Protein AF-A0A968K5J1-F1 (afdb_monomer_lite)

Radius of gyration: 13.35 Å; chains: 1; bounding box: 41×26×30 Å

Sequence (106 aa):
DYHVSADLSGQANHLAVTIEADIVKQKQAENNGGFTALKFGKTHKKVYEELTSEHPIDLTRYQVANCYMGRAGLINSGGASGGESDMAQAVRTAVINKRAGGMGLI

Structure (mmCIF, N/CA/C/O backbone):
data_AF-A0A968K5J1-F1
#
_entry.id   AF-A0A968K5J1-F1
#
loop_
_atom_site.group_PDB
_atom_site.id
_atom_site.type_symbol
_atom_site.label_atom_id
_atom_site.label_alt_id
_atom_site.label_comp_id
_atom_site.label_asym_id
_atom_site.label_entity_id
_atom_site.label_seq_id
_atom_site.pdbx_PDB_ins_code
_atom_site.Cartn_x
_atom_site.Cartn_y
_atom_site.Cartn_z
_atom_site.occupancy
_atom_site.B_iso_or_equiv
_atom_site.auth_seq_id
_atom_site.auth_comp_id
_atom_site.auth_asym_id
_atom_site.auth_atom_id
_atom_site.pdbx_PDB_model_num
ATOM 1 N N . ASP A 1 1 ? -1.645 15.800 6.023 1.00 83.12 1 ASP A N 1
ATOM 2 C CA . ASP A 1 1 ? -1.329 15.447 4.628 1.00 83.12 1 ASP A CA 1
ATOM 3 C C . ASP A 1 1 ? -1.773 13.997 4.403 1.00 83.12 1 ASP A C 1
ATOM 5 O O . ASP A 1 1 ? -1.508 13.176 5.272 1.00 83.12 1 ASP A O 1
ATOM 9 N N . TYR A 1 2 ? -2.495 13.706 3.313 1.00 93.56 2 TYR A N 1
ATOM 10 C CA . TYR A 1 2 ? -3.039 12.378 2.975 1.00 93.56 2 TYR A CA 1
ATOM 11 C C . TYR A 1 2 ? -2.476 11.796 1.665 1.00 93.56 2 TYR A C 1
ATOM 13 O O . TYR A 1 2 ? -2.967 10.768 1.196 1.00 93.56 2 TYR A O 1
ATOM 21 N N . HIS A 1 3 ? -1.433 12.397 1.075 1.00 91.81 3 HIS A N 1
ATOM 22 C CA . HIS A 1 3 ? -0.834 11.915 -0.180 1.00 91.81 3 HIS A CA 1
ATOM 23 C C . HIS A 1 3 ? -0.270 10.481 -0.098 1.00 91.81 3 HIS A C 1
ATOM 25 O O . HIS A 1 3 ? -0.103 9.832 -1.127 1.00 91.81 3 HIS A O 1
ATOM 31 N N . VAL A 1 4 ? -0.007 9.972 1.112 1.00 95.19 4 VAL A N 1
ATOM 32 C CA . VAL A 1 4 ? 0.472 8.601 1.391 1.00 95.19 4 VAL A CA 1
ATOM 33 C C . VAL A 1 4 ? -0.516 7.778 2.227 1.00 95.19 4 VAL A C 1
ATOM 35 O O . VAL A 1 4 ? -0.128 6.833 2.912 1.00 95.19 4 VAL A O 1
ATOM 38 N N . SER A 1 5 ? -1.800 8.135 2.198 1.00 97.06 5 SER A N 1
ATOM 39 C CA . SER A 1 5 ? -2.829 7.374 2.911 1.00 97.06 5 SER A CA 1
ATOM 40 C C . SER A 1 5 ? -3.114 6.036 2.235 1.00 97.06 5 SER A C 1
ATOM 42 O O . SER A 1 5 ? -3.184 5.940 1.005 1.00 97.06 5 SER A O 1
ATOM 44 N N . ALA A 1 6 ? -3.259 4.981 3.037 1.00 97.44 6 ALA A N 1
ATOM 45 C CA . ALA A 1 6 ? -3.465 3.621 2.548 1.00 97.44 6 ALA A CA 1
ATOM 46 C C . ALA A 1 6 ? -4.747 3.480 1.709 1.00 97.44 6 ALA A C 1
ATOM 48 O O . ALA A 1 6 ? -4.735 2.779 0.700 1.00 97.44 6 ALA A O 1
ATOM 49 N N . ASP A 1 7 ? -5.828 4.173 2.075 1.00 96.44 7 ASP A N 1
ATOM 50 C CA . ASP A 1 7 ? -7.099 4.139 1.348 1.00 96.44 7 ASP A CA 1
ATOM 51 C C . ASP A 1 7 ? -7.047 4.882 0.001 1.00 96.44 7 ASP A C 1
ATOM 53 O O . ASP A 1 7 ? -7.410 4.300 -1.025 1.00 96.44 7 ASP A O 1
ATOM 57 N N . LEU A 1 8 ? -6.525 6.116 -0.046 1.00 96.94 8 LEU A N 1
ATOM 58 C CA . LEU A 1 8 ? -6.385 6.852 -1.313 1.00 96.94 8 LEU A CA 1
ATOM 59 C C . LEU A 1 8 ? -5.392 6.170 -2.259 1.00 96.94 8 LEU A C 1
ATOM 61 O O . LEU A 1 8 ? -5.672 5.994 -3.446 1.00 96.94 8 LEU A O 1
ATOM 65 N N . SER A 1 9 ? -4.230 5.767 -1.741 1.00 97.12 9 SER A N 1
ATOM 66 C CA . SER A 1 9 ? -3.213 5.089 -2.550 1.00 97.12 9 SER A CA 1
ATOM 67 C C . SER A 1 9 ? -3.652 3.683 -2.968 1.00 97.12 9 SER A C 1
ATOM 69 O O . SER A 1 9 ? -3.366 3.267 -4.088 1.00 97.12 9 SER A O 1
ATOM 71 N N . GLY A 1 10 ? -4.414 2.981 -2.124 1.00 97.12 10 GLY A N 1
ATOM 72 C CA . GLY A 1 10 ? -5.049 1.709 -2.457 1.00 97.12 10 GLY A CA 1
ATOM 73 C C . GLY A 1 10 ? -6.016 1.840 -3.633 1.00 97.12 10 GLY A C 1
ATOM 74 O O . GLY A 1 10 ? -5.959 1.035 -4.558 1.00 97.12 10 GLY A O 1
ATOM 75 N N . GLN A 1 11 ? -6.826 2.898 -3.682 1.00 97.00 11 GLN A N 1
ATOM 76 C CA . GLN A 1 11 ? -7.690 3.152 -4.838 1.00 97.00 11 GLN A CA 1
ATOM 77 C C . GLN A 1 11 ? -6.890 3.338 -6.135 1.00 97.00 11 GLN A C 1
ATOM 79 O O . GLN A 1 11 ? -7.280 2.807 -7.174 1.00 97.00 11 GLN A O 1
ATOM 84 N N . ALA A 1 12 ? -5.764 4.056 -6.086 1.00 97.12 12 ALA A N 1
ATOM 85 C CA . ALA A 1 12 ? -4.875 4.195 -7.239 1.00 97.12 12 ALA A CA 1
ATOM 86 C C . ALA A 1 12 ? -4.266 2.845 -7.660 1.00 97.12 12 ALA A C 1
ATOM 88 O O . ALA A 1 12 ? -4.186 2.551 -8.851 1.00 97.12 12 ALA A O 1
ATOM 89 N N . ASN A 1 13 ? -3.907 1.994 -6.695 1.00 98.31 13 ASN A N 1
ATOM 90 C CA . ASN A 1 13 ? -3.423 0.645 -6.979 1.00 98.31 13 ASN A CA 1
ATOM 91 C C . ASN A 1 13 ? -4.488 -0.201 -7.681 1.00 98.31 13 ASN A C 1
ATOM 93 O O . ASN A 1 13 ? -4.185 -0.855 -8.673 1.00 98.31 13 ASN A O 1
ATOM 97 N N . HIS A 1 14 ? -5.736 -0.153 -7.210 1.00 97.81 14 HIS A N 1
ATOM 98 C CA . HIS A 1 14 ? -6.843 -0.855 -7.855 1.00 97.81 14 HIS A CA 1
ATOM 99 C C . HIS A 1 14 ? -7.010 -0.420 -9.315 1.00 97.81 14 HIS A C 1
ATOM 101 O O . HIS A 1 14 ? -7.125 -1.273 -10.192 1.00 97.81 14 HIS A O 1
ATOM 107 N N . LEU A 1 15 ? -6.949 0.888 -9.590 1.00 97.94 15 LEU A N 1
ATOM 108 C CA . LEU A 1 15 ? -7.010 1.405 -10.959 1.00 97.94 15 LEU A CA 1
ATOM 109 C C . LEU A 1 15 ? -5.874 0.850 -11.832 1.00 97.94 15 LEU A C 1
ATOM 111 O O . LEU A 1 15 ? -6.132 0.437 -12.961 1.00 97.94 15 LEU A O 1
ATOM 115 N N . ALA A 1 16 ? -4.649 0.767 -11.304 1.00 98.19 16 ALA A N 1
ATOM 116 C CA . ALA A 1 16 ? -3.524 0.161 -12.018 1.00 98.19 16 ALA A CA 1
ATOM 117 C C . ALA A 1 16 ? -3.782 -1.319 -12.360 1.00 98.19 16 ALA A C 1
ATOM 119 O O . ALA A 1 16 ? -3.492 -1.756 -13.470 1.00 98.19 16 ALA A O 1
ATOM 120 N N . VAL A 1 17 ? -4.396 -2.083 -11.451 1.00 97.75 17 VAL A N 1
ATOM 121 C CA . VAL A 1 17 ? -4.764 -3.478 -11.742 1.00 97.75 17 VAL A CA 1
ATOM 122 C C . VAL A 1 17 ? -5.853 -3.573 -12.810 1.00 97.75 17 VAL A C 1
ATOM 124 O O . VAL A 1 17 ? -5.799 -4.461 -13.657 1.00 97.75 17 VAL A O 1
ATOM 127 N N . THR A 1 18 ? -6.829 -2.660 -12.820 1.00 97.81 18 THR A N 1
ATOM 128 C CA . THR A 1 18 ? -7.913 -2.682 -13.821 1.00 97.81 18 THR A CA 1
ATOM 129 C C . THR A 1 18 ? -7.454 -2.380 -15.246 1.00 97.81 18 THR A C 1
ATOM 131 O O . THR A 1 18 ? -8.163 -2.726 -16.185 1.00 97.81 18 THR A O 1
ATOM 134 N N . ILE A 1 19 ? -6.277 -1.773 -15.411 1.00 97.50 19 ILE A N 1
ATOM 135 C CA . ILE A 1 19 ? -5.636 -1.555 -16.716 1.00 97.50 19 ILE A CA 1
ATOM 136 C C . ILE A 1 19 ? -4.577 -2.624 -17.030 1.00 97.50 19 ILE A C 1
ATOM 138 O O . ILE A 1 19 ? -3.707 -2.393 -17.862 1.00 97.50 19 ILE A O 1
ATOM 142 N N . GLU A 1 20 ? -4.650 -3.774 -16.352 1.00 97.25 20 GLU A N 1
ATOM 143 C CA . GLU A 1 20 ? -3.826 -4.963 -16.605 1.00 97.25 20 GLU A CA 1
ATOM 144 C C . GLU A 1 20 ? -2.323 -4.763 -16.350 1.00 97.25 20 GLU A C 1
ATOM 146 O O . GLU A 1 20 ? -1.485 -5.392 -16.989 1.00 97.25 20 GLU A O 1
ATOM 151 N N . ALA A 1 21 ? -1.955 -3.913 -15.384 1.00 97.62 21 ALA A N 1
ATOM 152 C CA . ALA A 1 21 ? -0.557 -3.785 -14.980 1.00 97.62 21 ALA A CA 1
ATOM 153 C C . ALA A 1 21 ? -0.014 -5.094 -14.37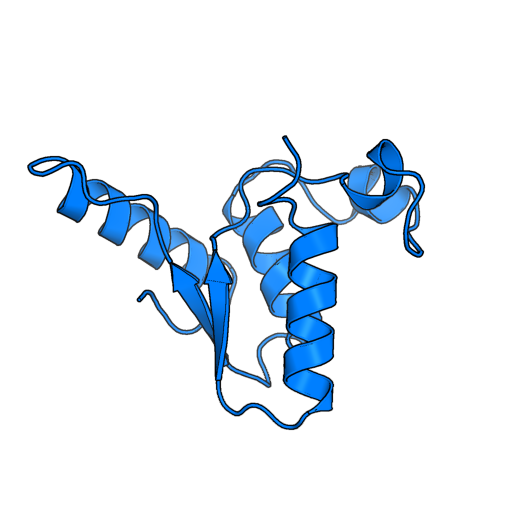3 1.00 97.62 21 ALA A C 1
ATOM 155 O O . ALA A 1 21 ? -0.608 -5.649 -13.444 1.00 97.62 21 ALA 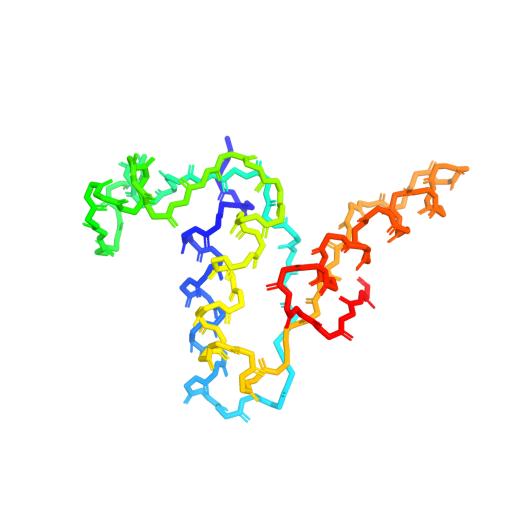A O 1
ATOM 156 N N . ASP A 1 22 ? 1.166 -5.532 -14.822 1.00 96.69 22 ASP A N 1
ATOM 157 C CA . ASP A 1 22 ? 1.877 -6.678 -14.236 1.00 96.69 22 ASP A CA 1
ATOM 158 C C . ASP A 1 22 ? 2.380 -6.376 -12.815 1.00 96.69 22 ASP A C 1
ATOM 160 O O . ASP A 1 22 ? 2.301 -7.200 -11.897 1.00 96.69 22 ASP A O 1
ATOM 164 N N . ILE A 1 23 ? 2.912 -5.163 -12.637 1.00 97.56 23 ILE A N 1
ATOM 165 C CA . ILE A 1 23 ? 3.492 -4.665 -11.391 1.00 97.56 23 ILE A CA 1
ATOM 166 C C . ILE A 1 23 ? 2.934 -3.273 -11.111 1.00 97.56 23 ILE A C 1
ATOM 168 O O . ILE A 1 23 ? 2.959 -2.381 -11.958 1.00 97.56 23 ILE A O 1
ATOM 172 N N . VAL A 1 24 ? 2.481 -3.073 -9.878 1.00 98.31 24 VAL A N 1
ATOM 173 C CA . VAL A 1 24 ? 2.038 -1.790 -9.348 1.00 98.31 24 VAL A CA 1
ATOM 174 C C . VAL A 1 24 ? 3.144 -1.209 -8.479 1.00 98.31 24 VAL A C 1
ATOM 176 O O . VAL A 1 24 ? 3.621 -1.843 -7.537 1.00 98.31 24 VAL A O 1
ATOM 179 N N . LYS A 1 25 ? 3.529 0.034 -8.767 1.00 97.44 25 LYS A N 1
ATOM 180 C CA . LYS A 1 25 ? 4.450 0.809 -7.936 1.00 97.44 25 LYS A CA 1
ATOM 181 C C . LYS A 1 25 ? 3.679 1.877 -7.178 1.00 97.44 25 LYS A C 1
ATOM 183 O O . LYS A 1 25 ? 3.029 2.715 -7.796 1.00 97.44 25 LYS A O 1
ATOM 188 N N . GLN A 1 26 ? 3.828 1.916 -5.855 1.00 97.31 26 GLN A N 1
ATOM 189 C CA . GLN A 1 26 ? 3.206 2.951 -5.023 1.00 97.31 26 GLN A CA 1
ATOM 190 C C . GLN A 1 26 ? 4.106 3.380 -3.862 1.00 97.31 26 GLN A C 1
ATOM 192 O O . GLN A 1 26 ? 4.858 2.575 -3.320 1.00 97.31 26 GLN A O 1
ATOM 197 N N . LYS A 1 27 ? 4.039 4.643 -3.433 1.00 96.00 27 LYS A N 1
ATOM 198 C CA . LYS A 1 27 ? 4.750 5.078 -2.221 1.00 96.00 27 LYS A CA 1
ATOM 199 C C . LYS A 1 27 ? 4.215 4.316 -0.998 1.00 96.00 27 LYS A C 1
ATOM 201 O O . LYS A 1 27 ? 3.018 4.037 -0.926 1.00 96.00 27 LYS A O 1
ATOM 206 N N . GLN A 1 28 ? 5.097 3.927 -0.074 1.00 97.19 28 GLN A N 1
ATOM 207 C CA . GLN A 1 28 ? 4.677 3.201 1.130 1.00 97.19 28 GLN A CA 1
ATOM 208 C C . GLN A 1 28 ? 3.655 4.023 1.924 1.00 97.19 28 GLN A C 1
ATOM 210 O O . GLN A 1 28 ? 3.836 5.226 2.106 1.00 97.19 28 GLN A O 1
ATOM 215 N N . ALA A 1 29 ? 2.578 3.371 2.365 1.00 97.25 29 ALA A N 1
ATOM 216 C CA . ALA A 1 29 ? 1.571 4.028 3.181 1.00 97.25 29 ALA A CA 1
ATOM 217 C C . ALA A 1 29 ? 2.104 4.310 4.594 1.00 97.25 29 ALA A C 1
ATOM 219 O O . ALA A 1 29 ? 2.697 3.436 5.228 1.00 97.25 29 ALA A O 1
ATOM 220 N N . GLU A 1 30 ? 1.859 5.523 5.086 1.00 96.25 30 GLU A N 1
ATOM 221 C CA . GLU A 1 30 ? 2.291 5.972 6.422 1.00 96.25 30 GLU A CA 1
ATOM 222 C C . GLU A 1 30 ? 1.117 6.360 7.324 1.00 96.25 30 GLU A C 1
ATOM 224 O O . GLU A 1 30 ? 1.292 6.537 8.525 1.00 96.25 30 GLU A O 1
ATOM 229 N N . ASN A 1 31 ? -0.078 6.500 6.750 1.00 96.19 31 ASN A N 1
ATOM 230 C CA . ASN A 1 31 ? -1.305 6.808 7.470 1.00 96.19 31 ASN A CA 1
ATOM 231 C C . ASN A 1 31 ? -2.524 6.232 6.733 1.00 96.19 31 ASN A C 1
ATOM 233 O O . ASN A 1 31 ? -2.397 5.548 5.712 1.00 96.19 31 ASN A O 1
ATOM 237 N N . ASN A 1 32 ? -3.718 6.506 7.253 1.00 95.94 32 ASN A N 1
ATOM 238 C CA . ASN A 1 32 ? -4.985 6.106 6.656 1.00 95.94 32 ASN A CA 1
ATOM 239 C C . ASN A 1 32 ? -6.050 7.204 6.827 1.00 95.94 32 ASN A C 1
ATOM 241 O O . ASN A 1 32 ? -5.799 8.235 7.449 1.00 95.94 32 ASN A O 1
ATOM 245 N N . GLY A 1 33 ? -7.249 6.986 6.287 1.00 96.00 33 GLY A N 1
ATOM 246 C CA . GLY A 1 33 ? -8.402 7.863 6.513 1.00 96.00 33 GLY A CA 1
ATOM 247 C C . GLY A 1 33 ? -8.497 9.047 5.554 1.00 96.00 33 GLY A C 1
ATOM 248 O O . GLY A 1 33 ? -9.238 9.995 5.829 1.00 96.00 33 GLY A O 1
ATOM 249 N N . GLY A 1 34 ? -7.798 8.999 4.417 1.00 96.94 34 GLY A N 1
ATOM 250 C CA . GLY A 1 34 ? -7.877 10.038 3.399 1.00 96.94 34 GLY A CA 1
ATOM 251 C C . GLY A 1 34 ? -9.282 10.172 2.810 1.00 96.94 34 GLY A C 1
ATOM 252 O O . GLY A 1 34 ? -9.747 11.293 2.603 1.00 96.94 34 GLY A O 1
ATOM 253 N N . PHE A 1 35 ? -10.016 9.067 2.634 1.00 96.69 35 PHE A N 1
ATOM 254 C CA . PHE A 1 35 ? -11.418 9.116 2.199 1.00 96.69 35 PHE A CA 1
ATOM 255 C C . PHE A 1 35 ? -12.315 9.861 3.191 1.00 96.69 35 PHE A C 1
ATOM 257 O O . PHE A 1 35 ? -13.105 10.719 2.791 1.00 96.69 35 PHE A O 1
ATOM 264 N N . THR A 1 36 ? -12.162 9.587 4.488 1.00 95.38 36 THR A N 1
ATOM 265 C CA . THR A 1 36 ? -12.939 10.242 5.549 1.00 95.38 36 THR A CA 1
ATOM 266 C C . THR A 1 36 ? -12.628 11.734 5.623 1.00 95.38 36 THR A C 1
ATOM 268 O O . THR A 1 36 ? -13.544 12.557 5.657 1.00 95.38 36 THR A O 1
ATOM 271 N N . ALA A 1 37 ? -11.344 12.097 5.613 1.00 95.88 37 ALA A N 1
ATOM 272 C CA . ALA A 1 37 ? -10.914 13.482 5.752 1.00 95.88 37 ALA A CA 1
ATOM 273 C C . ALA A 1 37 ? -11.301 14.353 4.550 1.00 95.88 37 ALA A C 1
ATOM 275 O O . ALA A 1 37 ? -11.727 15.494 4.725 1.00 95.88 37 ALA A O 1
ATOM 276 N N . LEU A 1 38 ? -11.185 13.809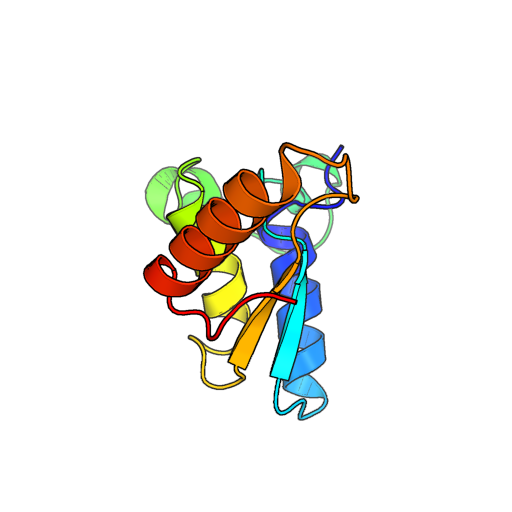 3.335 1.00 95.19 38 LEU A N 1
ATOM 277 C CA . LEU A 1 38 ? -11.522 14.519 2.099 1.00 95.19 38 LEU A CA 1
ATOM 278 C C . LEU A 1 38 ? -13.002 14.401 1.716 1.00 95.19 38 LEU A C 1
ATOM 280 O O . LEU A 1 38 ? -13.428 15.044 0.760 1.00 95.19 38 LEU A O 1
ATOM 284 N N . LYS A 1 39 ? -13.784 13.586 2.439 1.00 94.00 39 LYS A N 1
ATOM 285 C CA . LYS A 1 39 ? -15.169 13.224 2.085 1.00 94.00 39 LYS A CA 1
ATOM 286 C C . LYS A 1 39 ? -15.268 12.703 0.644 1.00 94.00 39 LYS A C 1
ATOM 288 O O . LYS A 1 39 ? -16.175 13.068 -0.102 1.00 94.00 39 LYS A O 1
ATOM 293 N N . PHE A 1 40 ? -14.310 11.865 0.257 1.00 88.38 40 PHE A N 1
ATOM 294 C CA . PHE A 1 40 ? -14.155 11.332 -1.094 1.00 88.38 40 PHE A CA 1
ATOM 295 C C . PHE A 1 40 ? -14.186 9.801 -1.088 1.00 88.38 40 PHE A C 1
ATOM 297 O O . PHE A 1 40 ? -13.805 9.173 -0.105 1.00 88.38 40 PHE A O 1
ATOM 304 N N . GLY A 1 41 ? -14.601 9.198 -2.204 1.00 88.50 41 GLY A N 1
ATOM 305 C CA . GLY A 1 41 ? -14.634 7.744 -2.363 1.00 88.50 41 GLY A CA 1
ATOM 306 C C . GLY A 1 41 ? -15.729 7.057 -1.541 1.00 88.50 41 GLY A C 1
ATOM 307 O O . GLY A 1 41 ? -16.664 7.687 -1.046 1.00 88.50 41 GLY A O 1
ATOM 308 N N . LYS A 1 42 ? -15.633 5.728 -1.432 1.00 91.56 42 LYS A N 1
ATOM 309 C CA . LYS A 1 42 ? -16.532 4.894 -0.623 1.00 91.56 42 LYS A CA 1
ATOM 310 C C . LYS A 1 42 ? -15.703 4.097 0.371 1.00 91.56 42 LYS A C 1
ATOM 312 O O . LYS A 1 42 ? -14.776 3.398 -0.019 1.00 91.56 42 LYS A O 1
ATOM 317 N N . THR A 1 43 ? -16.065 4.182 1.643 1.00 95.12 43 THR A N 1
ATOM 318 C CA . THR A 1 43 ? -15.395 3.463 2.728 1.00 95.12 43 THR A CA 1
ATOM 319 C C . THR A 1 43 ? -16.396 3.100 3.818 1.00 95.12 43 THR A C 1
ATOM 321 O O . THR A 1 43 ? -17.477 3.686 3.902 1.0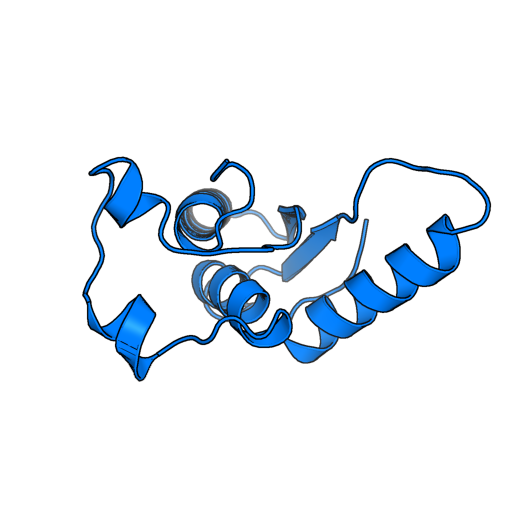0 95.12 43 THR A O 1
ATOM 324 N N . HIS A 1 44 ? -16.046 2.124 4.650 1.00 95.81 44 HIS A N 1
ATOM 325 C CA . HIS A 1 44 ? -16.853 1.684 5.784 1.00 95.81 44 HIS A CA 1
ATOM 326 C C . HIS A 1 44 ? -16.068 1.888 7.083 1.00 95.81 44 HIS A C 1
ATOM 328 O O . HIS A 1 44 ? -14.865 1.651 7.106 1.00 95.81 44 HIS A O 1
ATOM 334 N N . LYS A 1 45 ? -16.739 2.259 8.184 1.00 95.88 45 LYS A N 1
ATOM 335 C CA . LYS A 1 45 ? -16.086 2.537 9.484 1.00 95.88 45 LYS A CA 1
ATOM 336 C C . LYS A 1 45 ? -15.160 1.411 9.957 1.00 95.88 45 LYS A C 1
ATOM 338 O O . LYS A 1 45 ? -14.027 1.668 10.342 1.00 95.88 45 LYS A O 1
ATOM 343 N N . LYS A 1 46 ? -15.606 0.161 9.789 1.00 96.56 46 LYS A N 1
ATOM 344 C CA . LYS A 1 46 ? -14.826 -1.060 10.067 1.00 96.56 46 LYS A CA 1
ATOM 345 C C . LYS A 1 46 ? -13.431 -1.086 9.440 1.00 96.56 46 LYS A C 1
ATOM 347 O O . LYS A 1 46 ? -12.553 -1.703 10.025 1.00 96.56 46 LYS A O 1
ATOM 352 N N . VAL A 1 47 ? -13.211 -0.439 8.290 1.00 94.88 47 VAL A N 1
ATOM 353 C CA . VAL A 1 47 ? -11.867 -0.343 7.693 1.00 94.88 47 VAL A CA 1
ATOM 354 C C . VAL A 1 47 ? -10.893 0.256 8.699 1.00 94.88 47 VAL A C 1
ATOM 356 O O . VAL A 1 47 ? -9.812 -0.284 8.857 1.00 94.88 47 VAL A O 1
ATOM 359 N N . TYR A 1 48 ? -11.302 1.312 9.402 1.00 94.69 48 TYR A N 1
ATOM 360 C CA . TYR A 1 48 ? -10.458 2.076 10.320 1.00 94.69 48 TYR A CA 1
ATOM 361 C C . TYR A 1 48 ? -10.551 1.598 11.776 1.00 94.69 48 TYR A C 1
ATOM 363 O O . TYR A 1 48 ? -9.635 1.843 12.550 1.00 94.69 48 TYR A O 1
ATOM 371 N N . GLU A 1 49 ? -11.652 0.941 12.154 1.00 95.50 49 GLU A N 1
ATOM 372 C CA . GLU A 1 49 ? -11.908 0.514 13.540 1.00 95.50 49 GLU A CA 1
ATOM 373 C C . GLU A 1 49 ? -11.530 -0.955 13.816 1.00 95.50 49 GLU A C 1
ATOM 375 O O . GLU A 1 49 ? -11.192 -1.289 14.948 1.00 95.50 49 GLU A O 1
ATOM 380 N N . GLU A 1 50 ? -11.598 -1.841 12.813 1.00 96.31 50 GLU A N 1
ATOM 381 C CA . GLU A 1 50 ? -11.492 -3.300 13.014 1.00 96.31 50 GLU A CA 1
ATOM 382 C C . GLU A 1 50 ? -10.530 -3.997 12.036 1.00 96.31 50 GLU A C 1
ATOM 384 O O . GLU A 1 50 ? -9.861 -4.958 12.407 1.00 96.31 50 GLU A O 1
ATOM 389 N N . LEU A 1 51 ? -10.494 -3.569 10.769 1.00 94.56 51 LEU A N 1
ATOM 390 C CA . LEU A 1 51 ? -9.878 -4.338 9.675 1.00 94.56 51 LEU A CA 1
ATOM 391 C C . LEU A 1 51 ? -8.451 -3.897 9.322 1.00 94.56 51 LEU A C 1
ATOM 393 O O . LEU A 1 51 ? -7.766 -4.595 8.577 1.00 94.56 51 LEU A O 1
ATOM 397 N N . THR A 1 52 ? -8.003 -2.756 9.838 1.00 94.75 52 THR A N 1
ATOM 398 C CA . THR A 1 52 ? -6.623 -2.275 9.723 1.00 94.75 52 THR A CA 1
ATOM 399 C C . THR A 1 52 ? -6.162 -1.706 11.056 1.00 94.75 52 THR A C 1
ATOM 401 O O . THR A 1 52 ? -6.967 -1.429 11.943 1.00 94.75 52 THR A O 1
ATOM 404 N N . SER A 1 53 ? -4.859 -1.487 11.178 1.00 96.31 53 SER A N 1
ATOM 405 C CA . SER A 1 53 ? -4.264 -0.730 12.272 1.00 96.31 53 SER A CA 1
ATOM 406 C C . SER A 1 53 ? -3.322 0.345 11.724 1.00 96.31 53 SER A C 1
ATOM 408 O O . SER A 1 53 ? -3.052 0.390 10.521 1.00 96.31 53 SER A O 1
ATOM 410 N N . GLU A 1 54 ? -2.784 1.175 12.617 1.00 96.06 54 GLU A N 1
ATOM 411 C CA . GLU A 1 54 ? -1.704 2.126 12.311 1.00 96.06 54 GLU A CA 1
ATOM 412 C C . GLU A 1 54 ? -0.339 1.434 12.127 1.00 96.06 54 GLU A C 1
ATOM 414 O O . GLU A 1 54 ? 0.672 2.080 11.851 1.00 96.06 54 GLU A O 1
ATOM 419 N N . HIS A 1 55 ? -0.266 0.106 12.286 1.00 97.75 55 HIS A N 1
ATOM 420 C CA . HIS A 1 55 ? 0.974 -0.620 12.072 1.00 97.75 55 HIS A CA 1
ATOM 421 C C . HIS A 1 55 ? 1.371 -0.542 10.584 1.00 97.75 55 HIS A C 1
ATOM 423 O O . HIS A 1 55 ? 0.572 -0.888 9.711 1.00 97.75 55 HIS A O 1
ATOM 429 N N . PRO A 1 56 ? 2.622 -0.179 10.241 1.00 97.44 56 PRO A N 1
ATOM 430 C CA . PRO A 1 56 ? 3.017 0.094 8.853 1.00 97.44 56 PRO A CA 1
ATOM 431 C C . PRO A 1 56 ? 2.852 -1.111 7.915 1.00 97.44 56 PRO A C 1
ATOM 433 O O . PRO A 1 56 ? 2.577 -0.956 6.724 1.00 97.44 56 PRO A O 1
ATOM 436 N N . ILE A 1 57 ? 2.995 -2.328 8.452 1.00 98.44 57 ILE A N 1
ATOM 437 C CA . ILE A 1 57 ? 2.733 -3.568 7.707 1.00 98.44 57 ILE A CA 1
ATOM 438 C C . ILE A 1 57 ? 1.250 -3.685 7.339 1.00 98.44 57 ILE A C 1
ATOM 440 O O . ILE A 1 57 ? 0.953 -4.121 6.233 1.00 98.44 57 ILE A O 1
ATOM 444 N N . ASP A 1 58 ? 0.331 -3.294 8.220 1.00 98.19 58 ASP A N 1
ATOM 445 C CA . ASP A 1 58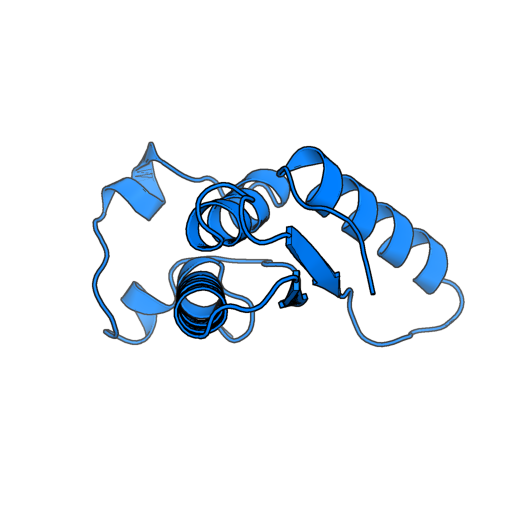 ? -1.108 -3.411 7.971 1.00 98.19 58 ASP A CA 1
ATOM 446 C C . ASP A 1 58 ? -1.571 -2.346 6.975 1.00 98.19 58 ASP A C 1
ATOM 448 O O . ASP A 1 58 ? -2.266 -2.671 6.014 1.00 98.19 58 ASP A O 1
ATOM 452 N N . LEU A 1 59 ? -1.067 -1.115 7.107 1.00 98.12 59 LEU A N 1
ATOM 453 C CA . LEU A 1 59 ? -1.283 -0.045 6.127 1.00 98.12 59 LEU A CA 1
ATOM 454 C C . LEU A 1 59 ? -0.797 -0.447 4.727 1.00 98.12 59 LEU A C 1
ATOM 456 O O . LEU A 1 59 ? -1.513 -0.305 3.734 1.00 98.12 59 LEU A O 1
ATOM 460 N N . THR A 1 60 ? 0.405 -1.019 4.640 1.00 98.19 60 THR A N 1
ATOM 461 C CA . THR A 1 60 ? 0.943 -1.522 3.368 1.00 98.19 60 THR A CA 1
ATOM 462 C C . THR A 1 60 ? 0.173 -2.753 2.882 1.00 98.19 60 THR A C 1
ATOM 464 O O . THR A 1 60 ? -0.046 -2.920 1.685 1.00 98.19 60 THR A O 1
ATOM 467 N N . ARG A 1 61 ? -0.312 -3.614 3.782 1.00 98.44 61 ARG A N 1
ATOM 468 C CA . ARG A 1 61 ? -1.145 -4.765 3.407 1.00 98.44 61 ARG A CA 1
ATOM 469 C C . ARG A 1 61 ? -2.469 -4.312 2.811 1.00 98.44 61 ARG A C 1
ATOM 471 O O . ARG A 1 61 ? -2.957 -4.951 1.884 1.00 98.44 61 ARG A O 1
ATOM 478 N N . TYR A 1 62 ? -3.012 -3.187 3.262 1.00 97.75 62 TYR A N 1
ATOM 479 C CA . TYR A 1 62 ? -4.194 -2.615 2.637 1.00 97.75 62 TYR A CA 1
ATOM 480 C C . TYR A 1 62 ? -3.914 -2.161 1.190 1.00 97.75 62 TYR A C 1
ATOM 482 O O . TYR A 1 62 ? -4.728 -2.408 0.296 1.00 97.75 62 TYR A O 1
ATOM 490 N N . GLN A 1 63 ? -2.725 -1.620 0.899 1.00 98.00 63 GLN A N 1
ATOM 491 C CA . GLN A 1 63 ? -2.294 -1.373 -0.485 1.00 98.00 63 GLN A CA 1
ATOM 492 C C . GLN A 1 63 ? -2.219 -2.671 -1.311 1.00 98.00 63 GLN A C 1
ATOM 494 O O . GLN A 1 63 ? -2.682 -2.688 -2.453 1.00 98.00 63 GLN A O 1
ATOM 499 N N . VAL A 1 64 ? -1.675 -3.757 -0.741 1.00 98.38 64 VAL A N 1
ATOM 500 C CA . VAL A 1 64 ? -1.597 -5.084 -1.391 1.00 98.38 64 VAL A CA 1
ATOM 501 C C . VAL A 1 64 ? -2.988 -5.661 -1.659 1.00 98.38 64 VAL A C 1
ATOM 503 O O . VAL A 1 64 ? -3.224 -6.222 -2.728 1.00 98.38 64 VAL A O 1
ATOM 506 N N . ALA A 1 65 ? -3.934 -5.495 -0.731 1.00 98.00 65 ALA A N 1
ATOM 507 C CA . ALA A 1 65 ? -5.307 -5.963 -0.900 1.00 98.00 65 ALA A CA 1
ATOM 508 C C . ALA A 1 65 ? -5.969 -5.337 -2.136 1.00 98.00 65 ALA A C 1
ATOM 510 O O . ALA A 1 65 ? -6.611 -6.037 -2.921 1.00 98.00 65 ALA A O 1
ATOM 511 N N . ASN A 1 66 ? -5.713 -4.047 -2.372 1.00 97.81 66 ASN A N 1
ATOM 512 C CA . ASN A 1 66 ? -6.172 -3.338 -3.566 1.00 97.81 66 ASN A CA 1
ATOM 513 C C . ASN A 1 66 ? -5.438 -3.750 -4.855 1.00 97.81 66 ASN A C 1
ATOM 515 O O . ASN A 1 66 ? -5.940 -3.495 -5.945 1.00 97.81 66 ASN A O 1
ATOM 519 N N . CYS A 1 67 ? -4.314 -4.463 -4.746 1.00 98.38 67 CYS A N 1
ATOM 520 C CA . CYS A 1 67 ? -3.652 -5.138 -5.866 1.00 98.38 67 CYS A CA 1
ATOM 521 C C . CYS A 1 67 ? -4.205 -6.564 -6.091 1.00 98.38 67 CYS A C 1
ATOM 523 O O . CYS A 1 67 ? -3.470 -7.478 -6.469 1.00 98.38 67 CYS A O 1
ATOM 525 N N . TYR A 1 68 ? -5.489 -6.777 -5.774 1.00 97.06 68 TYR A N 1
ATOM 526 C CA . TYR A 1 68 ? -6.152 -8.087 -5.729 1.00 97.06 68 TYR A CA 1
ATOM 527 C C . TYR A 1 68 ? -5.375 -9.108 -4.898 1.00 97.06 68 TYR A C 1
ATOM 529 O O . TYR A 1 68 ? -5.022 -10.188 -5.369 1.00 97.06 68 TYR A O 1
ATOM 537 N N . MET A 1 69 ? -5.098 -8.737 -3.646 1.00 97.12 69 MET A N 1
ATOM 538 C CA . MET A 1 69 ? -4.352 -9.566 -2.692 1.00 97.12 69 MET A CA 1
ATOM 539 C C . MET A 1 69 ? -2.955 -9.969 -3.196 1.00 97.12 69 MET A C 1
ATOM 541 O O . MET A 1 69 ? -2.462 -11.047 -2.876 1.00 97.12 69 MET A O 1
ATOM 545 N N . GLY A 1 70 ? -2.319 -9.097 -3.984 1.00 95.75 70 GLY A N 1
ATOM 546 C CA . GLY A 1 70 ? -0.981 -9.315 -4.536 1.00 95.75 70 GLY A CA 1
ATOM 547 C C . GLY A 1 70 ? -0.941 -10.096 -5.850 1.00 95.75 70 GLY A C 1
ATOM 548 O O . GLY A 1 70 ? 0.151 -10.432 -6.298 1.00 95.75 70 GLY A O 1
ATOM 549 N N . ARG A 1 71 ? -2.091 -10.373 -6.490 1.00 96.19 71 ARG A N 1
ATOM 550 C CA . ARG A 1 71 ? -2.113 -10.950 -7.847 1.00 96.19 71 ARG A CA 1
ATOM 551 C C . ARG A 1 71 ? -1.364 -10.059 -8.840 1.00 96.19 71 ARG A C 1
ATOM 553 O O . ARG A 1 71 ? -0.615 -10.582 -9.656 1.00 96.19 71 ARG A O 1
ATOM 560 N N . ALA A 1 72 ? -1.575 -8.746 -8.763 1.00 97.69 72 ALA A N 1
ATOM 561 C CA . ALA A 1 72 ? -0.682 -7.775 -9.382 1.00 97.69 72 ALA A CA 1
ATOM 562 C C . ALA A 1 72 ? 0.381 -7.394 -8.349 1.00 97.69 72 ALA A C 1
ATOM 564 O O . ALA A 1 72 ? 0.054 -7.025 -7.216 1.00 97.69 72 ALA A O 1
ATOM 565 N N . GLY A 1 73 ? 1.655 -7.520 -8.709 1.00 97.56 73 GLY A N 1
ATOM 566 C CA . GLY A 1 73 ? 2.740 -7.373 -7.748 1.00 97.56 73 GLY A CA 1
ATOM 567 C C . GLY A 1 73 ? 2.872 -5.948 -7.228 1.00 97.56 73 GLY A C 1
ATOM 568 O O . GLY A 1 73 ? 3.116 -5.046 -8.020 1.00 97.56 73 GLY A O 1
ATOM 569 N N . LEU A 1 74 ? 2.772 -5.724 -5.913 1.00 98.44 74 LEU A N 1
ATOM 570 C CA . LEU A 1 74 ? 3.021 -4.401 -5.326 1.00 98.44 74 LEU A CA 1
ATOM 571 C C . LEU A 1 74 ? 4.489 -4.238 -4.919 1.00 98.44 74 LEU A C 1
ATOM 573 O O . LEU A 1 74 ? 4.951 -4.912 -3.992 1.00 98.44 74 LEU A O 1
ATOM 577 N N . ILE A 1 75 ? 5.177 -3.264 -5.510 1.00 98.19 75 ILE A N 1
ATOM 578 C CA . ILE A 1 75 ? 6.460 -2.750 -5.014 1.00 98.19 75 ILE A CA 1
ATOM 579 C C . ILE A 1 75 ? 6.270 -1.361 -4.399 1.00 98.19 75 ILE A C 1
ATOM 581 O O . ILE A 1 75 ? 5.518 -0.532 -4.924 1.00 98.19 75 ILE A O 1
ATOM 585 N N . ASN A 1 76 ? 6.942 -1.095 -3.277 1.00 97.25 76 ASN A N 1
ATOM 586 C CA . ASN A 1 76 ? 6.907 0.229 -2.659 1.00 97.25 76 ASN A CA 1
ATOM 587 C C . ASN A 1 76 ? 8.143 1.064 -2.982 1.00 97.25 76 ASN A C 1
ATOM 589 O O . ASN A 1 76 ? 9.217 0.519 -3.180 1.00 97.25 76 ASN A O 1
ATOM 593 N N . SER A 1 77 ? 8.014 2.389 -2.950 1.00 94.25 77 SER A N 1
ATOM 594 C CA . SER A 1 77 ? 9.178 3.275 -2.816 1.00 94.25 77 SER A CA 1
ATOM 595 C C . SER A 1 77 ? 9.258 3.881 -1.422 1.00 94.25 77 SER A C 1
ATOM 597 O O . SER A 1 77 ? 8.224 4.113 -0.783 1.00 94.25 77 SER A O 1
ATOM 599 N N . GLY A 1 78 ? 10.487 4.161 -0.985 1.00 84.69 78 GLY A N 1
ATOM 600 C CA . GLY A 1 78 ? 10.780 4.906 0.238 1.00 84.69 78 GLY A CA 1
ATOM 601 C C . GLY A 1 78 ? 10.599 6.421 0.087 1.00 84.69 78 GLY A C 1
ATOM 602 O O . GLY A 1 78 ? 9.887 6.910 -0.799 1.00 84.69 78 GLY A O 1
ATOM 603 N N . GLY A 1 79 ? 11.238 7.161 0.994 1.00 82.25 79 GLY A N 1
ATOM 604 C CA . GLY A 1 79 ? 11.344 8.619 0.943 1.00 82.25 79 GLY A CA 1
ATOM 605 C C . GLY A 1 79 ? 12.376 9.109 -0.077 1.00 82.25 79 GLY A C 1
ATOM 606 O O . GLY A 1 79 ? 12.974 8.322 -0.807 1.00 82.25 79 GLY A O 1
ATOM 607 N N . ALA A 1 80 ? 12.573 10.427 -0.132 1.00 86.38 80 ALA A N 1
ATOM 608 C CA . ALA A 1 80 ? 13.664 11.012 -0.907 1.00 86.38 80 ALA A CA 1
ATOM 609 C C . ALA A 1 80 ? 15.025 10.581 -0.331 1.00 86.38 80 ALA A C 1
ATOM 611 O O . ALA A 1 80 ? 15.134 10.363 0.874 1.00 86.38 80 ALA A O 1
ATOM 612 N N . SER A 1 81 ? 16.042 10.496 -1.191 1.00 87.00 81 SER A N 1
ATOM 613 C CA . SER A 1 81 ? 17.421 10.225 -0.771 1.00 87.00 81 SER A CA 1
ATOM 614 C C . SER A 1 81 ? 17.930 11.346 0.139 1.00 87.00 81 SER A C 1
ATOM 616 O O . SER A 1 81 ? 17.830 12.529 -0.195 1.00 87.00 81 SER A O 1
ATOM 618 N N . GLY A 1 82 ? 18.436 10.954 1.304 1.00 85.69 82 GLY A N 1
ATOM 619 C CA . GLY A 1 82 ? 19.014 11.799 2.344 1.00 85.69 82 GLY A CA 1
ATOM 620 C C . GLY A 1 82 ? 20.473 11.457 2.665 1.00 85.69 82 GLY A C 1
ATOM 621 O O . GLY A 1 82 ? 21.033 12.037 3.594 1.00 85.69 82 GLY A O 1
ATOM 622 N N . GLY A 1 83 ? 21.101 10.539 1.920 1.00 90.75 83 GLY A N 1
ATOM 623 C CA . GLY A 1 83 ? 22.506 10.165 2.075 1.00 90.75 83 GLY A CA 1
ATOM 624 C C . GLY A 1 83 ? 22.700 8.965 3.001 1.00 90.75 83 GLY A C 1
ATOM 625 O O . GLY A 1 83 ? 22.289 7.851 2.688 1.00 90.75 83 GLY A O 1
ATOM 626 N N . GLU A 1 84 ? 23.359 9.161 4.144 1.00 91.88 84 GLU A N 1
ATOM 627 C CA . GLU A 1 84 ? 23.830 8.057 5.000 1.00 91.88 84 GLU A CA 1
ATOM 628 C C . GLU A 1 84 ? 22.700 7.166 5.549 1.00 91.88 84 GLU A C 1
ATOM 630 O O . GLU A 1 84 ? 22.899 5.972 5.780 1.00 91.88 84 GLU A O 1
ATOM 635 N N . SER A 1 85 ? 21.494 7.715 5.727 1.00 91.25 85 SER A N 1
ATOM 636 C CA . SER A 1 85 ? 20.327 6.971 6.219 1.00 91.25 85 SER A CA 1
ATOM 637 C C . SER A 1 85 ? 19.619 6.128 5.156 1.00 91.25 85 SER A C 1
ATOM 639 O O . SER A 1 85 ? 18.754 5.321 5.509 1.00 91.25 85 SER A O 1
ATOM 641 N N . ASP A 1 86 ? 19.961 6.296 3.877 1.00 92.69 86 ASP A N 1
ATOM 642 C CA . ASP A 1 86 ? 19.197 5.735 2.756 1.00 92.69 86 ASP A CA 1
ATOM 643 C C . ASP A 1 86 ? 19.136 4.215 2.814 1.00 92.69 86 ASP A C 1
ATOM 645 O O . ASP A 1 86 ? 18.072 3.623 2.639 1.00 92.69 86 ASP A O 1
ATOM 649 N N . MET A 1 87 ? 20.256 3.573 3.152 1.00 94.00 87 MET A N 1
ATOM 650 C CA . MET A 1 87 ? 20.312 2.119 3.275 1.00 94.00 87 MET A CA 1
ATOM 651 C C . MET A 1 87 ? 19.375 1.612 4.378 1.00 94.00 87 MET A C 1
ATOM 653 O O . MET A 1 87 ? 18.607 0.674 4.167 1.00 94.00 87 MET A O 1
ATOM 657 N N . ALA A 1 88 ? 19.390 2.249 5.552 1.00 94.25 88 ALA A N 1
ATOM 658 C CA . ALA A 1 88 ? 18.543 1.848 6.673 1.00 94.25 88 ALA A CA 1
ATOM 659 C C . ALA A 1 88 ? 17.050 2.028 6.348 1.00 94.25 88 ALA A C 1
ATOM 661 O O . ALA A 1 88 ? 16.230 1.157 6.655 1.00 94.25 88 ALA A O 1
ATOM 662 N N . GLN A 1 89 ? 16.697 3.132 5.687 1.00 94.25 89 GLN A N 1
ATOM 663 C CA . GLN A 1 89 ? 15.326 3.406 5.263 1.00 94.25 89 GLN A CA 1
ATOM 664 C C . GLN A 1 89 ? 14.862 2.435 4.175 1.00 94.25 89 GLN A C 1
ATOM 666 O O . GLN A 1 89 ? 13.785 1.855 4.310 1.00 94.25 89 GLN A O 1
ATOM 671 N N . ALA A 1 90 ? 15.686 2.184 3.155 1.00 94.81 90 ALA A N 1
ATOM 672 C CA . ALA A 1 90 ? 15.399 1.222 2.095 1.00 94.81 90 ALA A CA 1
ATOM 673 C C . ALA A 1 90 ? 15.160 -0.185 2.660 1.00 94.81 90 ALA A C 1
ATOM 675 O O . ALA A 1 90 ? 14.162 -0.826 2.323 1.00 94.81 90 ALA A O 1
ATOM 676 N N . VAL A 1 91 ? 16.015 -0.641 3.586 1.00 95.50 91 VAL A N 1
ATOM 677 C CA . VAL A 1 91 ? 15.851 -1.933 4.270 1.00 95.50 91 VAL A CA 1
ATOM 678 C C . VAL A 1 91 ? 14.539 -1.971 5.047 1.00 95.50 91 VAL A C 1
ATOM 680 O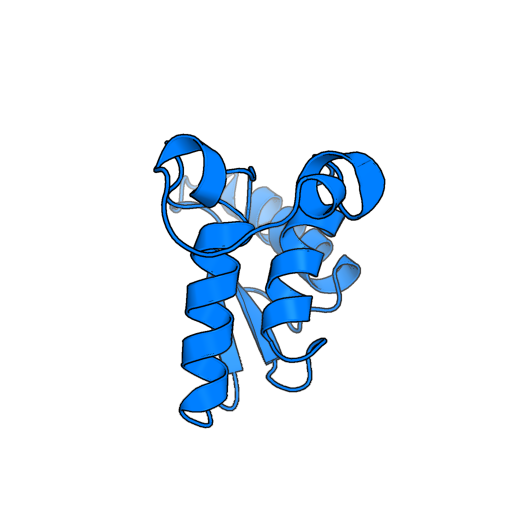 O . VAL A 1 91 ? 13.774 -2.927 4.910 1.00 95.50 91 VAL A O 1
ATOM 683 N N . ARG A 1 92 ? 14.227 -0.928 5.827 1.00 95.62 92 ARG A N 1
ATOM 684 C CA . ARG A 1 92 ? 12.962 -0.851 6.571 1.00 95.62 92 ARG A CA 1
ATOM 685 C C . ARG A 1 92 ? 11.757 -0.939 5.630 1.00 95.62 92 ARG A C 1
ATOM 687 O O . ARG A 1 92 ? 10.856 -1.744 5.873 1.00 95.62 92 ARG A O 1
ATOM 694 N N . THR A 1 93 ? 11.739 -0.148 4.560 1.00 96.62 93 THR A N 1
ATOM 695 C CA . THR A 1 93 ? 10.643 -0.125 3.582 1.00 96.62 93 THR A CA 1
ATOM 696 C C . THR A 1 93 ? 10.490 -1.480 2.889 1.00 96.62 93 THR A C 1
ATOM 698 O O . THR A 1 93 ? 9.368 -1.984 2.805 1.00 96.62 93 THR A O 1
ATOM 701 N N . ALA A 1 94 ? 11.595 -2.112 2.481 1.00 97.12 94 ALA A N 1
ATOM 702 C CA . ALA A 1 94 ? 11.594 -3.439 1.869 1.00 97.12 94 ALA A CA 1
ATOM 703 C C . ALA A 1 94 ? 11.045 -4.518 2.819 1.00 97.12 94 ALA A C 1
ATOM 705 O O . ALA A 1 94 ? 10.220 -5.338 2.413 1.00 97.12 94 ALA A O 1
ATOM 706 N N . VAL A 1 95 ? 11.439 -4.496 4.099 1.00 97.75 95 VAL A N 1
ATOM 707 C CA . VAL A 1 95 ? 10.929 -5.434 5.114 1.00 97.75 95 VAL A CA 1
ATOM 708 C C . VAL A 1 95 ? 9.426 -5.256 5.318 1.00 97.75 95 VAL A C 1
ATOM 710 O O . VAL A 1 95 ? 8.699 -6.248 5.352 1.00 97.75 95 VAL A O 1
ATOM 713 N N . ILE A 1 96 ? 8.942 -4.016 5.419 1.00 98.31 96 ILE A N 1
ATOM 714 C CA . ILE A 1 96 ? 7.509 -3.733 5.577 1.00 98.31 96 ILE A CA 1
ATOM 715 C C . ILE A 1 96 ? 6.721 -4.245 4.368 1.00 98.31 96 ILE A C 1
ATOM 717 O O . ILE A 1 96 ? 5.757 -4.986 4.558 1.00 98.31 96 ILE A O 1
ATOM 721 N N . ASN A 1 97 ? 7.156 -3.923 3.143 1.00 98.25 97 ASN A N 1
ATOM 722 C CA . ASN A 1 97 ? 6.504 -4.397 1.920 1.00 98.25 97 ASN A CA 1
ATOM 723 C C . ASN A 1 97 ? 6.466 -5.932 1.874 1.00 98.25 97 ASN A C 1
ATOM 725 O O . ASN A 1 97 ? 5.397 -6.522 1.710 1.00 98.25 97 ASN A O 1
ATOM 729 N N . LYS A 1 98 ? 7.602 -6.592 2.133 1.00 98.00 98 LYS A N 1
ATOM 730 C CA . LYS A 1 98 ? 7.679 -8.056 2.133 1.00 98.00 98 LYS A CA 1
ATOM 731 C C . LYS A 1 98 ? 6.741 -8.687 3.162 1.00 98.00 98 LYS A C 1
ATOM 733 O O . LYS A 1 98 ? 6.069 -9.669 2.858 1.00 98.00 98 LYS A O 1
ATOM 738 N N . ARG A 1 99 ? 6.678 -8.139 4.379 1.00 98.38 99 ARG A N 1
ATOM 739 C CA . ARG A 1 99 ? 5.809 -8.649 5.455 1.00 98.38 99 ARG A CA 1
ATOM 740 C C . ARG A 1 99 ? 4.326 -8.373 5.201 1.00 98.38 99 ARG A C 1
ATOM 742 O O . ARG A 1 99 ? 3.479 -9.134 5.667 1.00 98.38 99 ARG A O 1
ATOM 749 N N . ALA A 1 100 ? 4.009 -7.310 4.468 1.00 98.25 100 ALA A N 1
ATOM 750 C CA . ALA A 1 100 ? 2.651 -6.992 4.047 1.00 98.25 100 ALA A CA 1
ATOM 751 C C . ALA A 1 100 ? 2.126 -7.944 2.957 1.00 98.25 100 ALA A C 1
ATOM 753 O O . ALA A 1 100 ? 0.914 -8.090 2.825 1.00 98.25 100 ALA A O 1
ATOM 754 N N . GLY A 1 101 ? 3.024 -8.621 2.230 1.00 98.19 101 GLY A N 1
ATOM 755 C CA . GLY A 1 101 ? 2.700 -9.496 1.097 1.00 98.19 101 GLY A CA 1
ATOM 756 C C . GLY A 1 101 ? 3.050 -8.897 -0.269 1.00 98.19 101 GLY A C 1
ATOM 757 O O . GLY A 1 101 ? 2.637 -9.438 -1.288 1.00 98.19 101 GLY A O 1
ATOM 758 N N . GLY A 1 102 ? 3.789 -7.786 -0.302 1.00 97.69 102 GLY A N 1
ATOM 759 C CA . GLY A 1 102 ? 4.309 -7.195 -1.530 1.00 97.69 102 GLY A CA 1
ATOM 760 C C . GLY A 1 102 ? 5.537 -7.925 -2.086 1.00 97.69 102 GLY A C 1
ATOM 761 O O . GLY A 1 102 ? 6.019 -8.923 -1.536 1.00 97.69 102 GLY A O 1
ATOM 762 N N . MET A 1 103 ? 6.039 -7.413 -3.208 1.00 97.19 103 MET A N 1
ATOM 763 C CA . MET A 1 103 ? 7.079 -8.045 -4.022 1.00 97.19 103 MET A CA 1
ATOM 764 C C . MET A 1 103 ? 8.429 -7.321 -4.008 1.00 97.19 103 MET A C 1
ATOM 766 O O . MET A 1 103 ? 9.386 -7.857 -4.561 1.00 97.19 103 MET A O 1
ATOM 770 N N . GLY A 1 104 ? 8.554 -6.155 -3.366 1.00 94.62 104 GLY A N 1
ATOM 771 C CA . GLY A 1 104 ? 9.842 -5.468 -3.280 1.00 94.62 104 GLY A CA 1
ATOM 772 C C . GLY A 1 104 ? 9.793 -3.956 -3.080 1.00 94.62 104 GLY A C 1
ATOM 773 O O . GLY A 1 104 ? 8.792 -3.374 -2.656 1.00 94.62 104 GLY A O 1
ATOM 774 N N . LEU A 1 105 ? 10.935 -3.341 -3.383 1.00 95.25 105 LEU A N 1
ATOM 775 C CA . LEU A 1 105 ? 11.224 -1.918 -3.248 1.00 95.25 105 LEU A CA 1
ATOM 776 C C . LEU A 1 105 ? 11.781 -1.377 -4.576 1.00 95.25 105 LEU A C 1
ATOM 778 O O . LEU A 1 105 ? 12.543 -2.092 -5.228 1.00 95.25 105 LEU A O 1
ATOM 782 N N . ILE A 1 106 ? 11.455 -0.129 -4.928 1.00 92.38 106 ILE A N 1
ATOM 783 C CA . ILE A 1 106 ? 12.151 0.661 -5.959 1.00 92.38 106 ILE A CA 1
ATOM 784 C C . ILE A 1 106 ? 12.401 2.103 -5.519 1.00 92.38 106 ILE A C 1
ATOM 786 O O . ILE A 1 106 ? 11.519 2.681 -4.839 1.00 92.38 106 ILE A O 1
#

Secondary structure (DSSP, 8-state):
--TTBHHHHHHHHHHHHHTT-SEEEEEPP-B--HHHHHT-S---HHHHHTS--SSHHHHHHHHHHHTTTTTSEEEEE-S---STTHHHHHHHHHHHHHHHT--EE-

Foldseek 3Di:
DCQQALVVQLVVLLVCVVVPALADEEAQHQHHCPCVVVVDDDDDPCVDVPQADNPSLRSLLSSCVSNVVCNRAYEHEFDDDPPPCPVVRQVVSQVSCVSSPHDGYD

pLDDT: mean 95.61, std 3.36, range [82.25, 98.44]